Protein AF-A0A9W9JFQ2-F1 (afdb_monomer_lite)

Structure (mmCIF, N/CA/C/O backbone):
data_AF-A0A9W9JFQ2-F1
#
_entry.id   AF-A0A9W9JFQ2-F1
#
loop_
_atom_site.group_PDB
_atom_site.id
_atom_site.type_symbol
_atom_site.label_atom_id
_atom_site.label_alt_id
_atom_site.label_comp_id
_atom_site.label_asym_id
_atom_site.label_entity_id
_atom_site.label_seq_id
_atom_site.pdbx_PDB_ins_code
_atom_site.Cartn_x
_atom_site.Cartn_y
_atom_site.Cartn_z
_atom_site.occupancy
_atom_site.B_iso_or_equiv
_atom_site.auth_seq_id
_atom_site.auth_comp_id
_atom_site.auth_asym_id
_atom_site.auth_atom_id
_atom_site.pdbx_PDB_model_num
ATOM 1 N N . MET A 1 1 ? 9.408 10.349 -0.706 1.00 52.34 1 MET A N 1
ATOM 2 C CA . MET A 1 1 ? 9.972 11.067 -1.871 1.00 52.34 1 MET A CA 1
ATOM 3 C C . MET A 1 1 ? 10.182 10.038 -2.963 1.00 52.34 1 MET A C 1
ATOM 5 O O . MET A 1 1 ? 10.864 9.058 -2.692 1.00 52.34 1 MET A O 1
ATOM 9 N N . ALA A 1 2 ? 9.550 10.205 -4.125 1.00 64.38 2 ALA A N 1
ATOM 10 C CA . ALA A 1 2 ? 9.806 9.333 -5.268 1.00 64.38 2 ALA A CA 1
ATOM 11 C C . ALA A 1 2 ? 11.222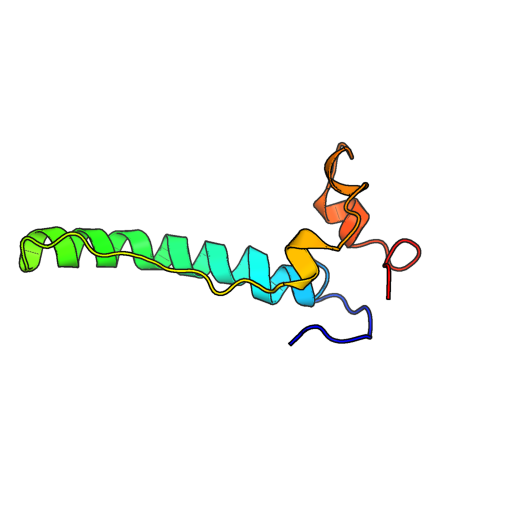 9.611 -5.790 1.00 64.38 2 ALA A C 1
ATOM 13 O O . ALA A 1 2 ? 11.611 10.770 -5.944 1.00 64.38 2 ALA A O 1
ATOM 14 N N . SER A 1 3 ? 12.010 8.556 -5.975 1.00 71.88 3 SER A N 1
ATOM 15 C CA . SER A 1 3 ? 13.351 8.640 -6.550 1.00 71.88 3 SER A CA 1
ATOM 16 C C . SER A 1 3 ? 13.230 8.488 -8.066 1.00 71.88 3 SER A C 1
ATOM 18 O O . SER A 1 3 ? 12.579 7.542 -8.498 1.00 71.88 3 SER A O 1
ATOM 20 N N . PRO A 1 4 ? 13.897 9.318 -8.887 1.00 75.88 4 PRO A N 1
ATOM 21 C CA . PRO A 1 4 ? 13.899 9.162 -10.346 1.00 75.88 4 PRO A CA 1
ATOM 22 C C . PRO A 1 4 ? 14.740 7.959 -10.811 1.00 75.88 4 PRO A C 1
ATOM 24 O O . PRO A 1 4 ? 14.999 7.776 -11.991 1.00 75.88 4 PRO A O 1
ATOM 27 N N . MET A 1 5 ? 15.257 7.152 -9.887 1.00 84.88 5 MET A N 1
ATOM 28 C CA . MET A 1 5 ? 16.043 5.968 -10.202 1.00 84.88 5 MET A CA 1
ATOM 29 C C . MET A 1 5 ? 15.284 4.718 -9.794 1.00 84.88 5 MET A C 1
ATOM 31 O O . MET A 1 5 ? 15.072 4.508 -8.597 1.00 84.88 5 MET A O 1
ATOM 35 N N . PHE A 1 6 ? 15.001 3.860 -10.775 1.00 91.31 6 PHE A N 1
ATOM 36 C CA . PHE A 1 6 ? 14.525 2.507 -10.526 1.00 91.31 6 PHE A CA 1
ATOM 37 C C . PHE A 1 6 ? 15.547 1.724 -9.696 1.00 91.31 6 PHE A C 1
ATOM 39 O O . PHE A 1 6 ? 16.734 1.638 -10.044 1.00 91.31 6 PHE A O 1
ATOM 46 N N . ARG A 1 7 ? 15.077 1.115 -8.609 1.00 94.38 7 ARG A N 1
ATOM 47 C CA . ARG A 1 7 ? 15.854 0.200 -7.774 1.00 94.38 7 ARG A CA 1
ATOM 48 C C . ARG A 1 7 ? 14.904 -0.790 -7.108 1.00 94.38 7 ARG A C 1
ATOM 50 O O . ARG A 1 7 ? 13.829 -0.397 -6.681 1.00 94.38 7 ARG A O 1
ATOM 57 N N . MET A 1 8 ? 15.344 -2.034 -6.951 1.00 95.19 8 MET A N 1
ATOM 58 C CA . MET A 1 8 ? 14.648 -3.032 -6.135 1.00 95.19 8 MET A CA 1
ATOM 59 C C . MET A 1 8 ? 14.988 -2.861 -4.651 1.00 95.19 8 MET A C 1
ATOM 61 O O . MET A 1 8 ? 16.146 -2.610 -4.305 1.00 95.19 8 MET A O 1
ATOM 65 N N . ALA A 1 9 ? 14.003 -3.032 -3.777 1.00 95.44 9 ALA A N 1
ATOM 66 C CA . ALA A 1 9 ? 14.187 -3.142 -2.337 1.00 95.44 9 ALA A CA 1
ATOM 67 C C . ALA A 1 9 ? 13.314 -4.277 -1.799 1.00 95.44 9 ALA A C 1
ATOM 69 O O . ALA A 1 9 ? 12.113 -4.318 -2.060 1.00 95.44 9 ALA A O 1
ATOM 70 N N . GLU A 1 10 ? 13.909 -5.177 -1.018 1.00 93.81 10 GLU A N 1
ATOM 71 C CA . GLU A 1 10 ? 13.277 -6.444 -0.640 1.00 93.81 10 GLU A CA 1
ATOM 72 C C . GLU A 1 10 ? 12.848 -7.233 -1.893 1.00 93.81 10 GLU A C 1
ATOM 74 O O . GLU A 1 10 ? 13.705 -7.685 -2.654 1.00 93.81 10 GLU A O 1
ATOM 79 N N . LYS A 1 11 ? 11.538 -7.378 -2.125 1.00 94.69 11 LYS A N 1
ATOM 80 C CA . LYS A 1 11 ? 10.962 -8.082 -3.276 1.00 94.69 11 LYS A CA 1
ATOM 81 C C . LYS A 1 11 ? 10.497 -7.143 -4.398 1.00 9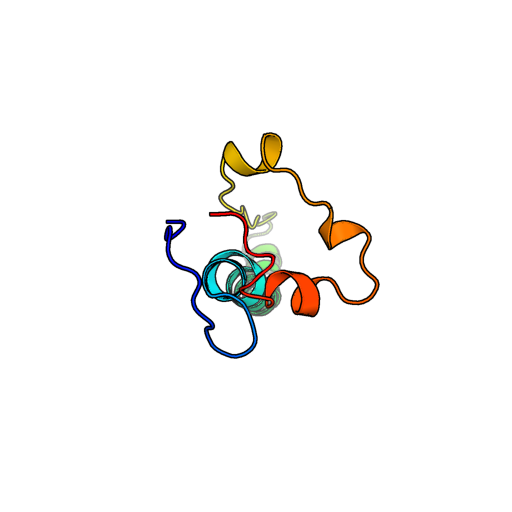4.69 11 LYS A C 1
ATOM 83 O O . LYS A 1 11 ? 10.433 -7.594 -5.536 1.00 94.69 11 LYS A O 1
ATOM 88 N N . ASP A 1 12 ? 10.208 -5.878 -4.098 1.00 95.88 12 ASP A N 1
ATOM 89 C CA . ASP A 1 12 ? 9.502 -4.968 -5.007 1.00 95.88 12 ASP A CA 1
ATOM 90 C C . ASP A 1 12 ? 10.332 -3.718 -5.356 1.00 95.88 12 ASP A C 1
ATOM 92 O O . ASP A 1 12 ? 11.392 -3.459 -4.774 1.00 95.88 12 ASP A O 1
ATOM 96 N N . GLU A 1 13 ? 9.883 -2.938 -6.339 1.00 94.69 13 GLU A N 1
ATOM 97 C CA . GLU A 1 13 ? 10.456 -1.627 -6.650 1.00 94.69 13 GLU A CA 1
ATOM 98 C C . GLU A 1 13 ? 10.431 -0.739 -5.394 1.00 94.69 13 GLU A C 1
ATOM 100 O O . GLU A 1 13 ? 9.471 -0.722 -4.626 1.00 94.69 13 GLU A O 1
ATOM 105 N N . ALA A 1 14 ? 11.514 -0.004 -5.146 1.00 94.62 14 ALA A N 1
ATOM 106 C CA . ALA A 1 14 ? 11.767 0.667 -3.876 1.00 94.62 14 ALA A CA 1
ATOM 107 C C . ALA A 1 14 ? 10.665 1.654 -3.450 1.00 94.62 14 ALA A C 1
ATOM 109 O O . ALA A 1 14 ? 10.354 1.758 -2.258 1.00 94.62 14 ALA A O 1
ATOM 110 N N . THR A 1 15 ? 10.069 2.381 -4.393 1.00 92.31 15 THR A N 1
ATOM 111 C CA . THR A 1 15 ? 8.955 3.299 -4.133 1.00 92.31 15 THR A CA 1
ATOM 112 C C . THR A 1 15 ? 7.696 2.529 -3.732 1.00 92.31 15 THR A C 1
ATOM 114 O O . THR A 1 15 ? 7.028 2.944 -2.778 1.00 92.31 15 THR A O 1
ATOM 117 N N . ILE A 1 16 ? 7.404 1.396 -4.376 1.00 93.38 16 ILE A N 1
ATOM 118 C CA . ILE A 1 16 ? 6.309 0.484 -4.002 1.00 93.38 16 ILE A CA 1
ATOM 119 C C . ILE A 1 16 ? 6.563 -0.166 -2.636 1.00 93.38 16 ILE A C 1
ATOM 121 O O . ILE A 1 16 ? 5.685 -0.129 -1.767 1.00 93.38 16 ILE A O 1
ATOM 125 N N . THR A 1 17 ? 7.774 -0.673 -2.394 1.00 95.75 17 THR A N 1
ATOM 126 C CA . THR A 1 17 ? 8.178 -1.273 -1.115 1.00 95.75 17 THR A CA 1
ATOM 127 C C . THR A 1 17 ? 7.932 -0.310 0.044 1.00 95.75 17 THR A C 1
ATOM 129 O O . THR A 1 17 ? 7.304 -0.676 1.036 1.00 95.75 17 THR A O 1
ATOM 132 N N . VAL A 1 18 ? 8.371 0.947 -0.070 1.00 94.00 18 VAL A N 1
ATOM 133 C CA . VAL A 1 18 ? 8.269 1.923 1.027 1.00 94.00 18 VAL A CA 1
ATOM 134 C C . VAL A 1 18 ? 6.853 2.494 1.171 1.00 94.00 18 VAL A C 1
ATOM 136 O O . VAL A 1 18 ? 6.295 2.484 2.271 1.00 94.00 18 VAL A O 1
ATOM 139 N N . ASN A 1 19 ? 6.260 3.002 0.087 1.00 93.50 19 ASN A N 1
ATOM 140 C CA . ASN A 1 19 ? 5.021 3.787 0.178 1.00 93.50 19 ASN A CA 1
ATOM 141 C C . ASN A 1 19 ? 3.752 2.926 0.164 1.00 93.50 19 ASN A C 1
ATOM 1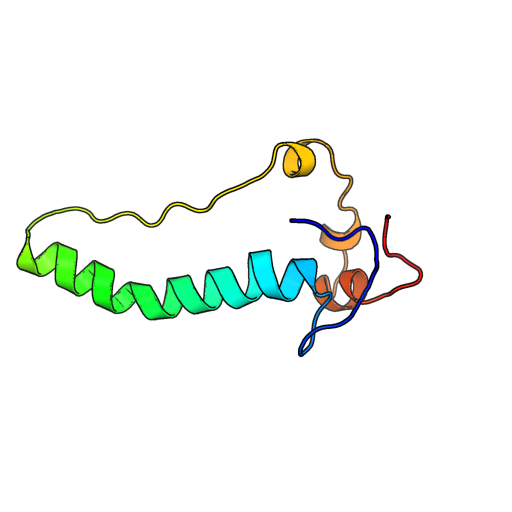43 O O . ASN A 1 19 ? 2.700 3.405 0.578 1.00 93.50 19 ASN A O 1
ATOM 147 N N . VAL A 1 20 ? 3.841 1.669 -0.280 1.00 94.00 20 VAL A N 1
ATOM 148 C CA . VAL A 1 20 ? 2.695 0.757 -0.343 1.00 94.00 20 VAL A CA 1
ATOM 149 C C . VAL A 1 20 ? 2.911 -0.402 0.619 1.00 94.00 20 VAL A C 1
ATOM 151 O O . VAL A 1 20 ? 2.288 -0.431 1.679 1.00 94.00 20 VAL A O 1
ATOM 154 N N . ILE A 1 21 ? 3.827 -1.321 0.314 1.00 96.50 21 ILE A N 1
ATOM 155 C CA . ILE A 1 21 ? 3.945 -2.592 1.042 1.00 96.50 21 ILE A CA 1
ATOM 156 C C . ILE A 1 21 ? 4.245 -2.361 2.527 1.00 96.50 21 ILE A C 1
ATOM 158 O O . ILE A 1 21 ? 3.452 -2.749 3.386 1.00 96.50 21 ILE A O 1
ATOM 162 N N . ASN A 1 22 ? 5.324 -1.647 2.850 1.00 96.88 22 ASN A N 1
ATOM 163 C CA . ASN A 1 22 ? 5.710 -1.379 4.237 1.00 96.88 22 ASN A CA 1
ATOM 164 C C . ASN A 1 22 ? 4.663 -0.542 4.979 1.00 96.88 22 ASN A C 1
ATOM 166 O O . ASN A 1 22 ? 4.425 -0.753 6.169 1.00 96.88 22 ASN A O 1
ATOM 170 N N . THR A 1 23 ? 4.007 0.379 4.275 1.00 96.12 23 THR A N 1
ATOM 171 C CA . THR A 1 23 ? 2.977 1.252 4.846 1.00 96.12 23 THR A CA 1
ATOM 172 C C . THR A 1 23 ? 1.724 0.459 5.240 1.00 96.12 23 THR A C 1
ATOM 174 O O . THR A 1 23 ? 1.205 0.642 6.344 1.00 96.12 23 THR A O 1
ATOM 177 N N . PHE A 1 24 ? 1.265 -0.476 4.402 1.00 96.75 24 PHE A N 1
ATOM 178 C CA . PHE A 1 24 ? 0.129 -1.346 4.728 1.00 96.75 24 PHE A CA 1
ATOM 179 C C . PHE A 1 24 ? 0.481 -2.414 5.766 1.00 96.75 24 PHE A C 1
ATOM 181 O O . PHE A 1 24 ? -0.319 -2.664 6.666 1.00 96.75 24 PHE A O 1
ATOM 188 N N . LEU A 1 25 ? 1.686 -2.989 5.716 1.00 97.62 25 LEU A N 1
ATOM 189 C CA . LEU A 1 25 ? 2.154 -3.905 6.761 1.00 97.62 25 LEU A CA 1
ATOM 190 C C . LEU A 1 25 ? 2.196 -3.210 8.129 1.00 97.62 25 LEU A C 1
ATOM 192 O O . LEU A 1 25 ? 1.698 -3.759 9.113 1.00 97.62 25 LEU A O 1
ATOM 196 N N . LEU A 1 26 ? 2.699 -1.973 8.192 1.00 97.81 26 LEU A N 1
ATOM 197 C CA . LEU A 1 26 ? 2.656 -1.163 9.409 1.00 97.81 26 LEU A CA 1
ATOM 198 C C . LEU A 1 26 ? 1.212 -0.892 9.857 1.00 97.81 26 LEU A C 1
ATOM 200 O O . LEU A 1 26 ? 0.904 -1.035 11.039 1.00 97.81 26 LEU A O 1
ATOM 204 N N . ALA A 1 27 ? 0.308 -0.552 8.935 1.00 98.00 27 ALA A N 1
ATOM 205 C CA . ALA A 1 27 ? -1.103 -0.343 9.257 1.00 98.00 27 ALA A CA 1
ATOM 206 C C . ALA A 1 27 ? -1.765 -1.603 9.847 1.00 98.00 27 ALA A C 1
ATOM 208 O O . ALA A 1 27 ? -2.517 -1.503 10.819 1.00 98.00 27 ALA A O 1
ATOM 209 N N . PHE A 1 28 ? -1.446 -2.792 9.326 1.00 97.94 28 PHE A N 1
ATOM 210 C CA . PHE A 1 28 ? -1.928 -4.059 9.881 1.00 97.94 28 PHE A CA 1
ATOM 211 C C . PHE A 1 28 ? -1.381 -4.328 11.284 1.00 97.94 28 PHE A C 1
ATOM 213 O O . PHE A 1 28 ? -2.137 -4.753 12.157 1.00 97.94 28 PHE A O 1
ATOM 220 N N . LEU A 1 29 ? -0.109 -4.012 11.541 1.00 98.25 29 LEU A N 1
ATOM 221 C CA . LEU A 1 29 ? 0.472 -4.105 12.885 1.00 98.25 29 LEU A CA 1
ATOM 222 C C . LEU A 1 29 ? -0.162 -3.111 13.872 1.00 98.25 29 LEU A C 1
ATOM 224 O O . LEU A 1 29 ? -0.255 -3.399 15.065 1.00 98.25 29 LEU A O 1
ATOM 228 N N . LEU A 1 30 ? -0.639 -1.959 13.391 1.00 98.06 30 LEU A N 1
ATOM 229 C CA . LEU A 1 30 ? -1.320 -0.951 14.209 1.00 98.06 30 LEU A CA 1
ATOM 230 C C . LEU A 1 30 ? -2.791 -1.283 14.495 1.00 98.06 30 LEU A C 1
ATOM 232 O O . LEU A 1 30 ? -3.326 -0.816 15.503 1.00 98.06 30 LEU A O 1
ATOM 236 N N . ALA A 1 31 ? -3.445 -2.101 13.667 1.00 97.62 31 ALA A N 1
ATOM 237 C CA . ALA A 1 31 ? -4.845 -2.496 13.837 1.00 97.62 31 ALA A CA 1
ATOM 238 C C . ALA A 1 31 ? -5.221 -2.951 15.269 1.00 97.62 31 ALA A C 1
ATOM 240 O O . ALA A 1 31 ? -6.195 -2.417 15.814 1.00 97.62 31 ALA A O 1
ATOM 241 N N . PRO A 1 32 ? -4.475 -3.858 15.942 1.00 98.06 32 PRO A N 1
ATOM 242 C CA . PRO A 1 32 ? -4.786 -4.237 17.322 1.00 98.06 32 PRO A CA 1
ATOM 243 C C . PRO A 1 32 ? -4.678 -3.060 18.298 1.00 98.06 32 PRO A C 1
ATOM 245 O O . PRO A 1 32 ? -5.499 -2.946 19.209 1.00 98.06 32 PRO A O 1
ATOM 248 N N . LYS A 1 33 ? -3.721 -2.144 18.091 1.00 98.12 33 LYS A N 1
ATOM 249 C CA . LYS A 1 33 ? -3.555 -0.980 18.965 1.00 98.12 33 LYS A CA 1
ATOM 250 C C . LYS A 1 33 ? -4.705 0.010 18.822 1.00 98.12 33 LYS A C 1
ATOM 252 O O . LYS A 1 33 ? -5.161 0.564 19.816 1.00 98.12 33 LYS A O 1
ATOM 257 N N . LEU A 1 34 ? -5.214 0.193 17.607 1.00 98.19 34 LEU A N 1
ATOM 258 C CA . LEU A 1 34 ? -6.386 1.033 17.358 1.00 98.19 34 LEU A CA 1
ATOM 259 C C . LEU A 1 34 ? -7.628 0.459 18.031 1.00 98.19 34 LEU A C 1
ATOM 261 O O . LEU A 1 34 ? -8.383 1.206 18.648 1.00 98.19 34 LEU A O 1
ATOM 265 N N . LYS A 1 35 ? -7.816 -0.863 17.979 1.00 98.25 35 LYS A N 1
ATOM 266 C CA . LYS A 1 35 ? -8.905 -1.521 18.706 1.00 98.25 35 LYS A CA 1
ATOM 267 C C . LYS A 1 35 ? -8.791 -1.286 20.216 1.00 98.25 35 LYS A C 1
ATOM 269 O O . LYS A 1 35 ? -9.758 -0.856 20.836 1.00 98.25 35 LYS A O 1
ATOM 274 N N . GLU A 1 36 ? -7.600 -1.473 20.783 1.00 98.44 36 GLU A N 1
ATOM 275 C CA . GLU A 1 36 ? -7.335 -1.204 22.203 1.00 98.44 36 GLU A CA 1
ATOM 276 C C . GLU A 1 36 ? -7.625 0.264 22.575 1.00 98.44 36 GLU A C 1
ATOM 278 O O . GLU A 1 36 ? -8.253 0.541 23.597 1.00 98.44 36 GLU A O 1
ATOM 283 N N . THR A 1 37 ? -7.204 1.221 21.742 1.00 98.44 37 THR A N 1
ATOM 284 C CA . THR A 1 37 ? -7.479 2.652 21.942 1.00 98.44 37 THR A CA 1
ATOM 285 C C . THR A 1 37 ? -8.978 2.950 21.905 1.00 98.44 37 THR A C 1
ATOM 287 O O . THR A 1 37 ? -9.458 3.707 22.752 1.00 98.44 37 THR A O 1
ATOM 290 N N . ALA A 1 38 ? -9.717 2.346 20.969 1.00 98.31 38 ALA A N 1
ATOM 291 C CA . ALA A 1 38 ? -11.163 2.513 20.854 1.00 98.31 38 ALA A CA 1
ATOM 292 C C . ALA A 1 38 ? -11.889 2.029 22.118 1.00 98.31 38 ALA A C 1
ATOM 294 O O . ALA A 1 38 ? -12.734 2.742 22.660 1.00 98.31 38 ALA A O 1
ATOM 295 N N . GLU A 1 39 ? -11.510 0.855 22.630 1.00 98.31 39 GLU A N 1
ATOM 296 C CA . GLU A 1 39 ? -12.079 0.272 23.850 1.00 98.31 39 GLU A CA 1
ATOM 297 C C . GLU A 1 39 ? -11.727 1.099 25.096 1.00 98.31 39 GLU A C 1
ATOM 299 O O . GLU A 1 39 ? -12.602 1.419 25.903 1.00 98.31 39 GLU A O 1
ATOM 304 N N . ARG A 1 40 ? -10.457 1.503 25.234 1.00 98.50 40 ARG A N 1
ATOM 305 C CA . ARG A 1 40 ? -9.948 2.227 26.409 1.00 98.50 40 ARG A CA 1
ATOM 306 C C . ARG A 1 40 ? -10.521 3.636 26.535 1.00 98.50 40 ARG A C 1
ATOM 308 O O . ARG A 1 40 ? -10.847 4.068 27.637 1.00 98.50 40 ARG A O 1
ATOM 315 N N . HIS A 1 41 ? -10.604 4.365 25.426 1.00 98.06 41 HIS A N 1
ATOM 316 C CA . HIS A 1 41 ? -10.969 5.783 25.437 1.00 98.06 41 HIS A CA 1
ATOM 317 C C . HIS A 1 41 ? -12.398 6.048 24.963 1.00 98.06 41 HIS A C 1
ATOM 319 O O . HIS A 1 41 ? -12.835 7.195 25.005 1.00 98.06 41 HIS A O 1
ATOM 325 N N . ARG A 1 42 ? -13.135 5.010 24.536 1.00 97.62 42 ARG A N 1
ATOM 326 C CA . ARG A 1 42 ? -14.472 5.136 23.927 1.00 97.62 42 ARG A CA 1
ATOM 327 C C . ARG A 1 42 ? -14.476 6.117 22.750 1.00 97.62 42 ARG A C 1
ATOM 329 O O . ARG A 1 42 ? -15.413 6.891 22.569 1.00 97.62 42 ARG A O 1
ATOM 336 N N . THR A 1 43 ? -13.405 6.096 21.963 1.00 97.88 43 THR A N 1
ATOM 337 C CA . THR A 1 43 ? -13.237 6.927 20.767 1.00 97.88 43 THR A CA 1
ATOM 338 C C . THR A 1 43 ? -13.248 6.067 19.509 1.00 97.88 43 THR A C 1
ATOM 340 O O . THR A 1 43 ? -13.176 4.840 19.566 1.00 97.88 43 THR A O 1
ATOM 343 N N . ARG A 1 44 ? -13.328 6.718 18.345 1.00 97.56 44 ARG A N 1
ATOM 344 C CA . ARG A 1 44 ? -13.122 6.083 17.043 1.00 97.56 44 ARG A CA 1
ATOM 345 C C . ARG A 1 44 ? -11.759 6.523 16.502 1.00 97.56 44 ARG A C 1
ATOM 347 O O . ARG A 1 44 ? -11.662 7.633 15.988 1.00 97.56 44 ARG A O 1
ATOM 354 N N . PRO A 1 45 ? -10.693 5.727 16.664 1.00 97.81 45 PRO A N 1
ATOM 355 C CA . PRO A 1 45 ? -9.388 6.083 16.129 1.00 97.81 45 PRO A CA 1
ATOM 356 C C . PRO A 1 45 ? -9.355 5.909 14.605 1.00 97.81 45 PRO A C 1
ATOM 358 O O . PRO A 1 45 ? -10.095 5.103 14.039 1.00 97.81 45 PRO A O 1
ATOM 361 N N . HIS A 1 46 ? -8.485 6.674 13.947 1.00 97.19 46 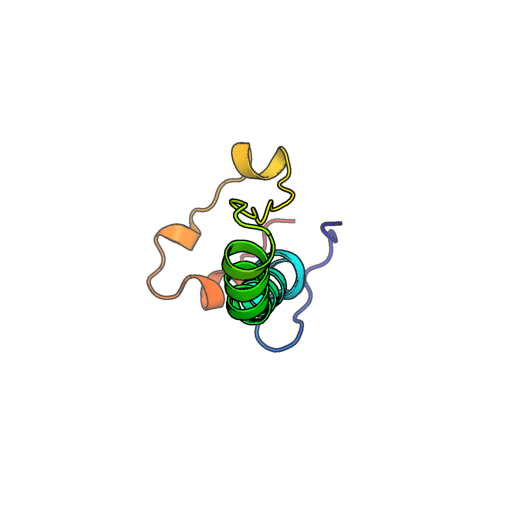HIS A N 1
ATOM 362 C CA . HIS A 1 46 ? -8.341 6.712 12.493 1.00 97.19 46 HIS A CA 1
ATOM 363 C C . HIS A 1 46 ? -6.872 6.517 12.104 1.00 97.19 46 HIS A C 1
ATOM 365 O O . HIS A 1 46 ? -5.987 7.078 12.748 1.00 97.19 46 HIS A O 1
ATOM 371 N N . ILE A 1 47 ? -6.623 5.753 11.036 1.00 96.75 47 ILE A N 1
ATOM 372 C CA . ILE A 1 47 ? -5.359 5.802 10.291 1.00 96.75 47 ILE A CA 1
ATOM 373 C C . ILE A 1 47 ? -5.603 6.670 9.062 1.00 96.75 47 ILE A C 1
ATOM 375 O O . ILE A 1 47 ? -6.565 6.435 8.329 1.00 96.75 47 ILE A O 1
ATOM 379 N N . SER A 1 48 ? -4.714 7.629 8.830 1.00 96.38 48 SER A N 1
ATOM 380 C CA . SER A 1 48 ? -4.684 8.434 7.611 1.00 96.38 48 SER A CA 1
ATOM 381 C C . SER A 1 48 ? -3.393 8.148 6.854 1.00 96.38 48 SER A C 1
ATOM 383 O O . SER A 1 48 ? -2.321 8.109 7.456 1.00 96.38 48 SER A O 1
ATOM 385 N N . PHE A 1 49 ? -3.496 7.975 5.540 1.00 95.19 49 PHE A N 1
ATOM 386 C CA . PHE A 1 49 ? -2.352 7.793 4.650 1.00 95.19 49 PHE A CA 1
ATOM 387 C C . PHE A 1 49 ? -2.073 9.092 3.894 1.00 95.19 49 PHE A C 1
ATOM 389 O O . PHE A 1 49 ? -3.002 9.792 3.492 1.00 95.19 49 PHE A O 1
ATOM 396 N N . VAL A 1 50 ? -0.794 9.417 3.704 1.00 93.12 50 VAL A N 1
ATOM 397 C CA . VAL A 1 50 ? -0.379 10.588 2.924 1.00 93.12 50 VAL A CA 1
ATOM 398 C C . VAL A 1 50 ? -0.275 10.183 1.458 1.00 93.12 50 VAL A C 1
ATOM 400 O O . VAL A 1 50 ? 0.539 9.331 1.110 1.00 93.12 50 VAL A O 1
ATOM 403 N N . GLY A 1 51 ? -1.105 10.790 0.612 1.00 89.94 51 GLY A N 1
ATOM 404 C CA . GLY A 1 51 ? -1.036 10.645 -0.843 1.00 89.94 51 GLY A CA 1
ATOM 405 C C . GLY A 1 51 ? -0.224 11.756 -1.514 1.00 89.94 51 GLY A C 1
ATOM 406 O O . GLY A 1 51 ? 0.289 12.662 -0.855 1.00 89.94 51 GLY A O 1
ATOM 407 N N . SER A 1 52 ? -0.146 11.703 -2.843 1.00 89.31 52 SER A N 1
ATOM 408 C CA . SER A 1 52 ? 0.449 12.742 -3.688 1.00 89.31 52 SER A CA 1
ATOM 409 C C . SER A 1 52 ? -0.494 13.118 -4.833 1.00 89.31 52 SER A C 1
ATOM 411 O O . SER A 1 52 ? -1.305 12.302 -5.268 1.00 89.31 52 SER A O 1
ATOM 413 N N . GLU A 1 53 ? -0.373 14.345 -5.346 1.00 90.56 53 GLU A N 1
ATOM 414 C CA . GLU A 1 53 ? -1.135 14.801 -6.521 1.00 90.56 53 GLU A CA 1
ATOM 415 C C . GLU A 1 53 ? -0.841 13.950 -7.767 1.00 90.56 53 GLU A C 1
ATOM 417 O O . GLU A 1 53 ? -1.744 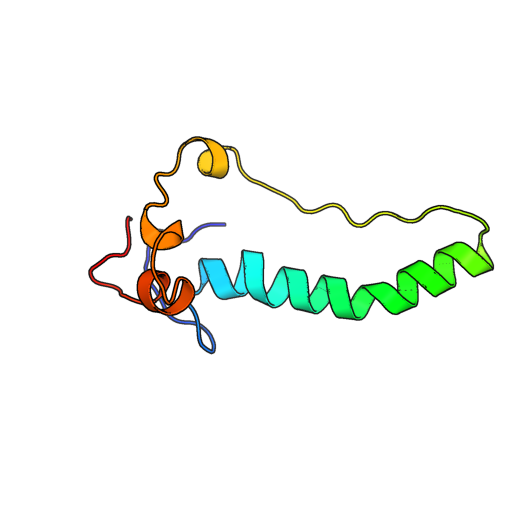13.655 -8.546 1.00 90.56 53 GLU A O 1
ATOM 422 N N . ILE A 1 54 ? 0.399 13.466 -7.897 1.00 85.12 54 ILE A N 1
ATOM 423 C CA . ILE A 1 54 ? 0.863 12.621 -9.009 1.00 85.12 54 ILE A CA 1
ATOM 424 C C . ILE A 1 54 ? 0.000 11.361 -9.170 1.00 85.12 54 ILE A C 1
ATOM 426 O O . ILE A 1 54 ? -0.203 10.903 -10.290 1.00 85.12 54 ILE A O 1
ATOM 430 N N . MET A 1 55 ? -0.575 10.831 -8.086 1.00 83.56 55 MET A N 1
ATOM 431 C CA . MET A 1 55 ? -1.468 9.669 -8.145 1.00 83.56 55 MET A CA 1
ATOM 432 C C . MET A 1 55 ? -2.703 9.906 -9.036 1.00 83.56 55 MET A C 1
ATOM 434 O O . MET A 1 55 ? -3.239 8.953 -9.590 1.00 83.56 55 MET A O 1
ATOM 438 N N . PHE A 1 56 ? -3.144 11.158 -9.205 1.00 87.56 56 PHE A N 1
ATOM 439 C CA . PHE A 1 56 ? -4.259 11.511 -10.094 1.00 87.56 56 PHE A CA 1
ATOM 440 C C . PHE A 1 56 ? -3.834 11.744 -11.547 1.00 87.56 56 PHE A C 1
ATOM 442 O O . PHE A 1 56 ? -4.687 11.796 -12.429 1.00 87.56 56 PHE A O 1
ATOM 449 N N . GLN A 1 57 ? -2.537 11.923 -11.794 1.00 86.25 57 GLN A N 1
ATOM 450 C CA . GLN A 1 57 ? -1.990 12.266 -13.108 1.00 86.25 57 GLN A CA 1
ATOM 451 C C . GLN A 1 57 ? -1.257 11.096 -13.771 1.00 86.25 57 GLN A C 1
ATOM 453 O O . GLN A 1 57 ? -1.056 11.114 -14.983 1.00 86.25 57 GLN A O 1
ATOM 458 N N . THR A 1 58 ? -0.844 10.090 -12.998 1.00 84.62 58 THR A N 1
ATOM 459 C CA . THR A 1 58 ? -0.080 8.949 -13.506 1.00 84.62 58 THR A CA 1
ATOM 460 C C . THR A 1 58 ? -0.949 8.023 -14.355 1.00 84.62 58 THR A C 1
ATOM 462 O O . THR A 1 58 ? -2.064 7.665 -13.972 1.00 84.62 58 THR A O 1
ATOM 465 N N . SER A 1 59 ? -0.422 7.577 -15.496 1.00 87.69 59 SER A N 1
ATOM 466 C CA . SER A 1 59 ? -0.947 6.390 -16.169 1.00 87.69 59 SER A CA 1
ATOM 467 C C . SER A 1 59 ? -0.549 5.149 -15.379 1.00 87.69 59 SER A C 1
ATOM 469 O O . SER A 1 59 ? 0.585 5.059 -14.916 1.00 87.69 59 SER A O 1
ATOM 471 N N . PHE A 1 60 ? -1.474 4.202 -15.233 1.00 89.56 60 PHE A N 1
ATOM 472 C CA . PHE A 1 60 ? -1.237 2.959 -14.497 1.00 89.56 60 PHE A CA 1
ATOM 473 C C . PHE A 1 60 ? -1.794 1.738 -15.255 1.00 89.56 60 PHE A C 1
ATOM 475 O O . PHE A 1 60 ? -2.706 1.068 -14.768 1.00 89.56 60 PHE A O 1
ATOM 482 N N . PRO A 1 61 ? -1.307 1.469 -16.486 1.00 91.00 61 PRO A N 1
ATOM 483 C CA . PRO A 1 61 ? -1.750 0.323 -17.286 1.00 91.00 61 PRO A CA 1
ATOM 484 C C . PRO A 1 61 ? -1.397 -1.032 -16.651 1.00 91.00 61 PRO A C 1
ATOM 486 O O . PRO A 1 61 ? -1.990 -2.050 -16.994 1.00 91.00 61 PRO A O 1
ATOM 489 N N . GLU A 1 62 ? -0.438 -1.068 -15.723 1.00 91.12 62 GLU A N 1
ATOM 490 C CA . GLU A 1 62 ? -0.041 -2.268 -14.984 1.00 91.12 62 GLU A CA 1
ATOM 491 C C . GLU A 1 62 ? -1.186 -2.810 -14.110 1.00 91.12 62 GLU A C 1
ATOM 493 O O . GLU A 1 62 ? -1.188 -3.994 -13.779 1.00 91.12 62 GLU A O 1
ATOM 498 N N . ALA A 1 63 ? -2.185 -1.981 -13.779 1.00 90.31 63 ALA A N 1
ATOM 499 C CA . ALA A 1 63 ? -3.376 -2.385 -13.030 1.00 90.31 63 ALA A CA 1
ATOM 500 C C . ALA A 1 63 ? -4.173 -3.512 -13.705 1.00 90.31 63 ALA A C 1
ATOM 502 O O . ALA A 1 63 ? -4.786 -4.321 -13.010 1.00 90.31 63 ALA A O 1
ATOM 503 N N . ASP A 1 64 ? -4.149 -3.575 -15.039 1.00 93.06 64 ASP A N 1
ATOM 504 C CA . ASP A 1 64 ? -4.868 -4.584 -15.822 1.00 93.06 64 ASP A CA 1
ATOM 505 C C . ASP A 1 64 ? -4.060 -5.883 -16.006 1.00 93.06 64 ASP A C 1
ATOM 507 O O . ASP A 1 64 ? -4.543 -6.852 -16.598 1.00 93.06 64 ASP A O 1
ATOM 511 N N . ALA A 1 65 ? -2.818 -5.925 -15.518 1.00 93.44 65 ALA A N 1
ATOM 512 C CA . ALA A 1 65 ? -1.963 -7.093 -15.650 1.00 93.44 65 ALA A CA 1
ATOM 513 C C . ALA A 1 65 ? -2.360 -8.214 -14.671 1.00 93.44 65 ALA A C 1
ATOM 515 O O . ALA A 1 65 ? -2.759 -7.948 -13.535 1.00 93.44 65 ALA A O 1
ATOM 516 N N . PRO A 1 66 ? -2.174 -9.494 -15.051 1.00 94.19 66 PRO A N 1
ATOM 517 C CA . PRO A 1 66 ? -2.464 -10.624 -14.167 1.00 94.19 66 PRO A CA 1
ATOM 518 C C . PRO A 1 66 ? -1.579 -10.640 -12.910 1.00 94.19 66 PRO A C 1
ATOM 520 O O . PRO A 1 66 ? -2.007 -11.129 -11.865 1.00 94.19 66 PRO A O 1
ATOM 523 N N . TYR A 1 67 ? -0.362 -10.093 -13.005 1.00 94.19 67 TYR A N 1
ATOM 524 C CA . TYR A 1 67 ? 0.608 -10.020 -11.914 1.00 94.19 67 TYR A CA 1
ATOM 525 C C . TYR A 1 67 ? 1.156 -8.596 -11.778 1.00 94.19 67 TYR A C 1
ATOM 527 O O . TYR A 1 67 ? 2.269 -8.294 -12.194 1.00 94.19 67 TYR A O 1
ATOM 535 N N . LEU A 1 68 ? 0.353 -7.715 -11.176 1.00 93.75 68 LEU A N 1
ATOM 536 C CA . LEU A 1 68 ? 0.643 -6.284 -11.038 1.00 93.75 68 LEU A CA 1
ATOM 537 C C . LEU A 1 68 ? 2.055 -5.969 -10.508 1.00 93.75 68 LEU A C 1
ATOM 539 O O . LEU A 1 68 ? 2.762 -5.142 -11.076 1.00 93.75 68 LEU A O 1
ATOM 543 N N . LEU A 1 69 ? 2.453 -6.595 -9.395 1.00 93.88 69 LEU A N 1
ATOM 544 C CA . LEU A 1 69 ? 3.742 -6.292 -8.764 1.00 93.88 69 LEU A CA 1
ATOM 545 C C . LEU A 1 69 ? 4.915 -6.729 -9.643 1.00 93.88 69 LEU A C 1
ATOM 547 O O . LEU A 1 69 ? 5.913 -6.024 -9.705 1.00 93.88 69 LEU A O 1
ATOM 551 N N . ASP A 1 70 ? 4.777 -7.839 -10.368 1.00 94.94 70 ASP A N 1
ATOM 552 C CA . ASP A 1 70 ? 5.831 -8.316 -11.264 1.00 94.94 70 ASP A CA 1
ATOM 553 C C . ASP A 1 70 ? 6.051 -7.331 -12.421 1.00 94.94 70 ASP A C 1
ATOM 555 O O . ASP A 1 70 ? 7.193 -7.058 -12.782 1.00 94.94 70 ASP A O 1
ATOM 559 N N . GLU A 1 71 ? 4.977 -6.726 -12.936 1.00 94.12 71 GLU A N 1
ATOM 560 C CA . GLU A 1 71 ? 5.069 -5.693 -13.975 1.00 94.12 71 GLU A CA 1
ATOM 561 C C . GLU A 1 71 ? 5.702 -4.396 -13.472 1.00 94.12 71 GLU A C 1
ATOM 563 O O . GLU A 1 71 ? 6.525 -3.798 -14.164 1.00 94.12 71 GLU A O 1
ATOM 568 N N . LEU A 1 72 ? 5.371 -3.973 -12.250 1.00 93.06 72 LEU A N 1
ATOM 569 C CA . LEU A 1 72 ? 5.999 -2.805 -11.623 1.00 93.06 72 LEU A CA 1
ATOM 570 C C . LEU A 1 72 ? 7.477 -3.034 -11.281 1.00 93.06 72 LEU A C 1
ATOM 572 O O . LEU A 1 72 ? 8.248 -2.079 -11.182 1.00 93.06 72 LEU A O 1
ATOM 576 N N . ASN A 1 73 ? 7.880 -4.295 -11.133 1.00 94.31 73 ASN A N 1
ATOM 577 C CA . ASN A 1 73 ? 9.256 -4.697 -10.874 1.00 94.31 73 ASN A CA 1
ATOM 578 C C . ASN A 1 73 ? 10.094 -4.823 -12.166 1.00 94.31 73 ASN A C 1
ATOM 580 O O . ASN A 1 73 ? 11.310 -5.020 -12.081 1.00 94.31 73 ASN A O 1
ATOM 584 N N . ASP A 1 74 ? 9.500 -4.685 -13.360 1.00 92.94 74 ASP A N 1
ATOM 585 C CA . ASP A 1 74 ? 10.251 -4.676 -14.619 1.00 92.94 74 ASP A CA 1
ATOM 586 C C . ASP A 1 74 ? 10.870 -3.298 -14.892 1.00 92.94 74 ASP A C 1
ATOM 588 O O . ASP A 1 74 ? 10.218 -2.333 -15.298 1.00 92.94 74 ASP A O 1
ATOM 592 N N . LYS A 1 75 ? 12.196 -3.230 -14.754 1.00 88.94 75 LYS A N 1
ATOM 593 C CA . LYS A 1 75 ? 12.990 -2.029 -15.032 1.00 88.94 75 LYS A CA 1
ATOM 594 C C . LYS A 1 75 ? 12.786 -1.470 -16.446 1.00 88.94 75 LYS A C 1
ATOM 596 O O . LYS A 1 75 ? 12.915 -0.263 -16.627 1.00 88.94 75 LYS A O 1
ATOM 601 N N . ASN A 1 76 ? 12.517 -2.310 -17.447 1.00 88.44 76 ASN A N 1
ATOM 602 C CA . ASN A 1 76 ? 12.338 -1.853 -18.832 1.00 88.44 76 ASN A CA 1
ATOM 603 C C . ASN A 1 76 ? 10.975 -1.192 -19.058 1.00 88.44 76 ASN A C 1
ATOM 605 O O . ASN A 1 76 ? 10.804 -0.462 -20.033 1.00 88.44 76 ASN A O 1
ATOM 609 N N . ARG A 1 77 ? 10.018 -1.453 -18.164 1.00 83.62 77 ARG A N 1
ATOM 610 C CA . ARG A 1 77 ? 8.678 -0.863 -18.168 1.00 83.62 77 ARG A CA 1
ATOM 611 C C . ARG A 1 77 ? 8.542 0.304 -17.193 1.00 83.62 77 ARG A C 1
ATOM 613 O O . ARG A 1 77 ? 7.544 1.016 -17.250 1.00 83.62 77 ARG A O 1
ATOM 620 N N . ALA A 1 78 ? 9.536 0.516 -16.329 1.00 81.31 78 ALA A N 1
ATOM 621 C CA . ALA A 1 78 ? 9.541 1.601 -15.360 1.00 81.31 78 ALA A CA 1
ATOM 622 C C . ALA A 1 78 ? 9.453 2.969 -16.058 1.00 81.31 78 ALA A C 1
ATOM 624 O O . ALA A 1 78 ? 10.340 3.360 -16.819 1.00 81.31 78 ALA A O 1
ATOM 625 N N . GLN A 1 79 ? 8.373 3.694 -15.774 1.00 68.25 79 GLN A N 1
ATOM 626 C CA . GLN A 1 79 ? 8.142 5.052 -16.257 1.00 68.25 79 GLN A CA 1
ATOM 627 C C . GLN A 1 79 ? 8.872 6.011 -15.303 1.00 68.25 79 GLN A C 1
ATOM 629 O O . GLN A 1 79 ? 8.497 6.118 -14.135 1.00 68.25 79 GLN A O 1
ATOM 634 N N . ILE A 1 80 ? 9.957 6.633 -15.776 1.00 59.66 80 ILE A N 1
ATOM 635 C CA . ILE A 1 80 ? 10.758 7.623 -15.031 1.00 59.66 80 ILE A CA 1
ATOM 636 C C . ILE A 1 80 ? 10.437 9.022 -15.546 1.00 59.66 80 ILE A C 1
ATOM 638 O O . ILE A 1 80 ? 10.469 9.194 -16.786 1.00 59.66 80 ILE A O 1
#

Radius of gyration: 16.28 Å; chains: 1; bounding box: 30×25×45 Å

Sequence (80 a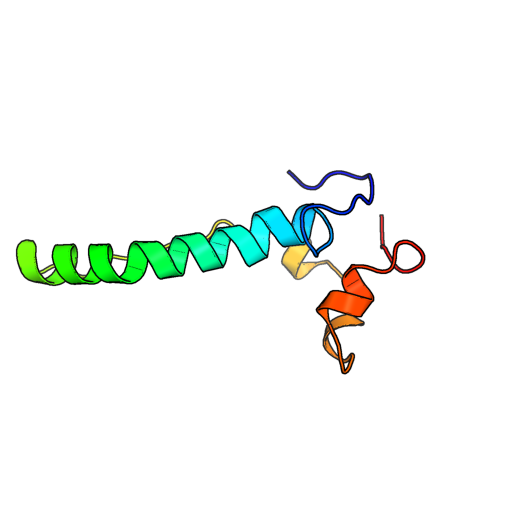a):
MASPMFRMAEKDEATITVNVINTFLLAFLLAPKLKETAERHRTRPHISFVGSEIMFQTSFPEADAPYLLDELNDKNRAQI

pLDDT: mean 91.68, std 8.8, range [52.34, 98.5]

Foldseek 3Di:
DDDPDFDDDDHFTPCCVPQPVVVVVVVVVCVVVQVVCCVVVVDRDDDDHDDDPVVVVDDQPLVPPPDSRVQRRDPVNDDD

Organism: NCBI:txid70096

Secondary structure (DSSP, 8-state):
---SS--EETTEEHHHIIIIIHHHHHHHHHHHHHHHHHHHHT----------GGGGT---GGGGSTTHHHHHT-TTT---